Protein AF-A0A2V8FBL2-F1 (afdb_monomer_lite)

Sequence (147 aa):
MWRIYSGDKNGVRMRSTPAKLLESLPGSAQGKAFVGRVRYLPEKPLMRFANDALAPGHLKLASNAARTLLVKRPAFEHEREVRLLLNGAVSHDGLCRYEIDPHEVIDLARTSSRPIHMRCTATCGRCSMRCATGAASRRGTCCTTSR

Foldseek 3Di:
DCCVVVVVQQDKDFDFDPVLVVVQDDPVQVVFKDKFWADADADVVLVVLVCVLPPPPNVVDVVSVVVNVRYDHVVCVVVRDMDIDGRDDAPPVRDDDDDGDCVSGTPDMDGSDDPPPPPPPPPPDDDDDDDPDDDDDDDDDDDDDDD

Radius of gyration: 26.02 Å; chains: 1; bounding box: 68×54×49 Å

pLDDT: mean 77.18, std 22.12, range [31.14, 98.06]

Secondary structure (DSSP, 8-state):
-GGGG-TTS--EEEE--HHHHHHTS-GGGTTTEEEEEPEE--HHHHHHHHHHHTSTTGGGSHHHHHHHTTEE-GGGGGG--EEEEE--PPPTTS-------HHHH-SEEEESPPP---------S------SS--------------

Structure (mmCIF, N/CA/C/O backbone):
data_AF-A0A2V8FBL2-F1
#
_entry.id   AF-A0A2V8FBL2-F1
#
loop_
_atom_site.group_PDB
_atom_site.id
_atom_site.type_symbol
_atom_site.label_atom_id
_atom_site.label_alt_id
_atom_site.label_comp_id
_atom_site.label_asym_id
_atom_site.label_entity_id
_atom_site.label_seq_id
_atom_site.pdbx_PDB_ins_code
_atom_site.Cartn_x
_atom_site.Cartn_y
_atom_site.Cartn_z
_atom_site.occupancy
_atom_site.B_iso_or_equiv
_atom_site.auth_seq_id
_atom_site.auth_comp_id
_atom_site.auth_asym_id
_atom_site.auth_atom_id
_atom_site.pdbx_PDB_model_num
ATOM 1 N N . MET A 1 1 ? -17.196 0.245 11.139 1.00 61.94 1 MET A N 1
ATOM 2 C CA . MET A 1 1 ? -16.574 0.975 10.023 1.00 61.94 1 MET A CA 1
ATOM 3 C C . MET A 1 1 ? -16.766 0.304 8.667 1.00 61.94 1 MET A C 1
ATOM 5 O O . MET A 1 1 ? -17.409 0.924 7.852 1.00 61.94 1 MET A O 1
ATOM 9 N N . TRP A 1 2 ? -16.374 -0.956 8.420 1.00 71.25 2 TRP A N 1
ATOM 10 C CA . TRP A 1 2 ? -16.478 -1.582 7.075 1.00 71.25 2 TRP A CA 1
ATOM 11 C C . TRP A 1 2 ? -17.851 -1.517 6.365 1.00 71.25 2 TRP A C 1
ATOM 13 O O . TRP A 1 2 ? -17.911 -1.538 5.144 1.00 71.25 2 TRP A O 1
ATOM 23 N N . ARG A 1 3 ? -18.955 -1.397 7.115 1.00 70.38 3 ARG A N 1
ATOM 24 C CA . ARG A 1 3 ? -20.310 -1.249 6.557 1.00 70.38 3 ARG A CA 1
ATOM 25 C C . ARG A 1 3 ? -20.530 0.042 5.759 1.00 70.38 3 ARG A C 1
ATOM 27 O O . ARG A 1 3 ? -21.446 0.062 4.952 1.00 70.38 3 ARG A O 1
ATOM 34 N N . ILE A 1 4 ? -19.706 1.080 5.933 1.00 74.38 4 ILE A N 1
ATOM 35 C CA . ILE A 1 4 ? -19.771 2.287 5.084 1.00 74.38 4 ILE A CA 1
ATOM 36 C C . ILE A 1 4 ? -19.430 1.979 3.617 1.00 74.38 4 ILE A C 1
ATOM 38 O O . ILE A 1 4 ? -19.800 2.741 2.735 1.00 74.38 4 ILE A O 1
ATOM 42 N N . TYR A 1 5 ? -18.770 0.842 3.366 1.00 74.25 5 TYR A N 1
ATOM 43 C CA . TYR A 1 5 ? -18.416 0.347 2.036 1.00 74.25 5 TYR A CA 1
ATOM 44 C C . TYR A 1 5 ? -19.408 -0.704 1.496 1.00 74.25 5 TYR A C 1
ATOM 46 O O . TYR A 1 5 ? -19.217 -1.209 0.399 1.00 74.25 5 TYR A O 1
ATOM 54 N N . SER A 1 6 ? -20.467 -1.048 2.244 1.00 75.94 6 SER A N 1
ATOM 55 C CA . SER A 1 6 ? -21.545 -1.953 1.806 1.00 75.94 6 SER A CA 1
ATOM 56 C C . SER A 1 6 ? -22.893 -1.372 2.226 1.00 75.94 6 SER A C 1
ATOM 58 O O . SER A 1 6 ? -23.502 -1.785 3.218 1.00 75.94 6 SER A O 1
ATOM 60 N N . GLY A 1 7 ? -23.342 -0.365 1.472 1.00 77.00 7 GLY A N 1
ATOM 61 C CA . GLY A 1 7 ? -24.631 0.295 1.701 1.00 77.00 7 GLY A CA 1
ATOM 62 C C . GLY A 1 7 ? -25.822 -0.662 1.576 1.00 77.00 7 GLY A C 1
ATOM 63 O O . GLY A 1 7 ? -26.799 -0.537 2.312 1.00 77.00 7 GLY A O 1
ATOM 64 N N . ASP A 1 8 ? -25.695 -1.670 0.715 1.00 82.69 8 ASP A N 1
ATOM 65 C CA . ASP A 1 8 ? -26.682 -2.723 0.462 1.00 82.69 8 ASP A CA 1
ATOM 66 C C . ASP A 1 8 ? -26.670 -3.861 1.499 1.00 82.69 8 ASP A C 1
ATOM 68 O O . ASP A 1 8 ? -27.562 -4.705 1.504 1.00 82.69 8 ASP A O 1
ATOM 72 N N . LYS A 1 9 ? -25.685 -3.879 2.409 1.00 79.25 9 LYS A N 1
ATOM 73 C CA . LYS A 1 9 ? -25.487 -4.920 3.430 1.00 79.25 9 LYS A CA 1
ATOM 74 C C . LYS A 1 9 ? -25.315 -6.334 2.857 1.00 79.25 9 LYS A C 1
ATOM 76 O O . LYS A 1 9 ? -25.521 -7.295 3.608 1.00 79.25 9 LYS A O 1
ATOM 81 N N . ASN A 1 10 ? -24.845 -6.473 1.619 1.00 82.06 10 ASN A N 1
ATOM 82 C CA . ASN A 1 10 ? -24.458 -7.767 1.038 1.00 82.06 10 ASN A CA 1
ATOM 83 C C . ASN A 1 10 ? -22.949 -8.048 1.133 1.00 82.06 10 ASN A C 1
ATOM 85 O O . ASN A 1 10 ? -22.465 -9.059 0.635 1.00 82.06 10 ASN A O 1
ATOM 89 N N . GLY A 1 11 ? -22.189 -7.170 1.789 1.00 82.31 11 GLY A N 1
ATOM 90 C CA . GLY A 1 11 ? -20.752 -7.324 1.948 1.00 82.31 11 GLY A CA 1
ATOM 91 C C . GLY A 1 11 ? -20.343 -8.481 2.865 1.00 82.31 11 GLY A C 1
ATOM 92 O O . GLY A 1 11 ? -20.985 -8.808 3.868 1.00 82.31 11 GLY A O 1
ATOM 93 N N . VAL A 1 12 ? -19.186 -9.060 2.562 1.00 85.31 12 VAL A N 1
ATOM 94 C CA . VAL A 1 12 ? -18.509 -10.028 3.425 1.00 85.31 12 VAL A CA 1
ATOM 95 C C . VAL A 1 12 ? -17.244 -9.384 3.965 1.00 85.31 12 VAL A C 1
ATOM 97 O O . VAL A 1 12 ? -16.406 -8.886 3.219 1.00 85.31 12 VAL A O 1
ATOM 100 N N . ARG A 1 13 ? -17.083 -9.400 5.287 1.00 87.38 13 ARG A N 1
ATOM 101 C CA . ARG A 1 13 ? -15.820 -9.059 5.929 1.00 87.38 13 ARG A CA 1
ATOM 102 C C . ARG A 1 13 ? -14.982 -10.316 6.069 1.00 87.38 13 ARG A C 1
ATOM 104 O O . ARG A 1 13 ? -15.342 -11.208 6.834 1.00 87.38 13 ARG A O 1
ATOM 111 N N . MET A 1 14 ? -13.840 -10.326 5.400 1.00 90.00 14 MET A N 1
ATOM 112 C CA . MET A 1 14 ? -12.855 -11.396 5.500 1.00 90.00 14 MET A CA 1
ATOM 113 C C . MET A 1 14 ? -11.737 -11.018 6.478 1.00 90.00 14 MET A C 1
ATOM 115 O O . MET A 1 14 ? -11.423 -9.838 6.671 1.00 90.00 14 MET A O 1
ATOM 119 N N . ARG A 1 15 ? -11.157 -12.022 7.129 1.00 92.06 15 ARG A N 1
ATOM 120 C CA . ARG A 1 15 ? -9.928 -11.931 7.916 1.00 92.06 15 ARG A CA 1
ATOM 121 C C . ARG A 1 15 ? -8.882 -12.812 7.249 1.00 92.06 15 ARG A C 1
ATOM 123 O O . ARG A 1 15 ? -9.188 -13.938 6.882 1.00 92.06 15 ARG A O 1
ATOM 130 N N . SER A 1 16 ? -7.677 -12.281 7.132 1.00 92.75 16 SER A N 1
ATOM 131 C CA . SER A 1 16 ? -6.486 -12.977 6.658 1.00 92.75 16 SER A CA 1
ATOM 132 C C . SER A 1 16 ? -5.267 -12.368 7.360 1.00 92.75 16 SER A C 1
ATOM 134 O O . SER A 1 16 ? -5.406 -11.414 8.143 1.00 92.75 16 SER A O 1
ATOM 136 N N . THR A 1 17 ? -4.079 -12.887 7.073 1.00 92.62 17 THR A N 1
ATOM 137 C CA . THR A 1 17 ? -2.803 -12.338 7.530 1.00 92.62 17 THR A CA 1
ATOM 138 C C . THR A 1 17 ? -1.957 -11.896 6.333 1.00 92.62 17 THR A C 1
ATOM 140 O O . THR A 1 17 ? -2.063 -12.472 5.251 1.00 92.62 17 THR A O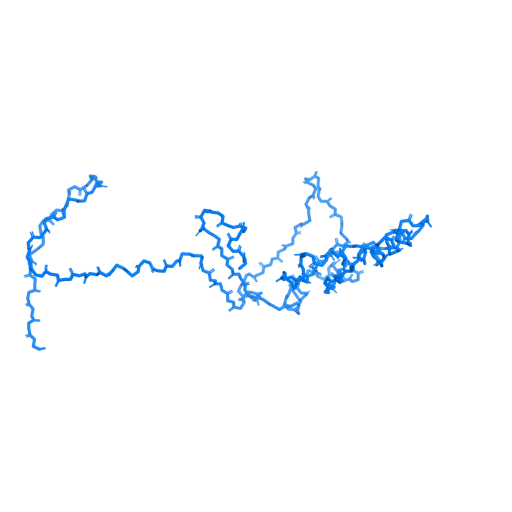 1
ATOM 143 N N . PRO A 1 18 ? -1.081 -10.885 6.494 1.00 90.50 18 PRO A N 1
ATOM 144 C CA . PRO A 1 18 ? -0.176 -10.485 5.418 1.00 90.50 18 PRO A CA 1
ATOM 145 C C . PRO A 1 18 ? 0.741 -11.615 4.932 1.00 90.50 18 PRO A C 1
ATOM 147 O O . PRO A 1 18 ? 1.089 -11.628 3.760 1.00 90.50 18 PRO A O 1
ATOM 150 N N . ALA A 1 19 ? 1.106 -12.554 5.815 1.00 90.88 19 ALA A N 1
ATOM 151 C CA . ALA A 1 19 ? 1.919 -13.718 5.465 1.00 90.88 19 ALA A CA 1
ATOM 152 C C . ALA A 1 19 ? 1.193 -14.619 4.458 1.00 90.88 19 ALA A C 1
ATOM 154 O O . ALA A 1 19 ? 1.720 -14.853 3.379 1.00 90.88 19 ALA A O 1
ATOM 155 N N . LYS A 1 20 ? -0.065 -14.985 4.738 1.00 92.06 20 LYS A N 1
ATOM 156 C CA . LYS A 1 20 ? -0.890 -15.798 3.832 1.00 92.06 20 LYS A CA 1
ATOM 157 C C . LYS A 1 20 ? -1.087 -15.152 2.462 1.00 92.06 20 LYS A C 1
ATOM 159 O O . LYS A 1 20 ? -1.023 -15.828 1.445 1.00 92.06 20 LYS A O 1
ATOM 164 N N . LEU A 1 21 ? -1.290 -13.833 2.430 1.00 88.81 21 LEU A N 1
ATOM 165 C CA . LEU A 1 21 ? -1.409 -13.080 1.175 1.00 88.81 21 LEU A CA 1
ATOM 166 C C . LEU A 1 21 ? -0.097 -13.025 0.381 1.00 88.81 21 LEU A C 1
ATOM 168 O O . LEU A 1 21 ? -0.127 -12.893 -0.838 1.00 88.81 21 LEU A O 1
ATOM 172 N N . LEU A 1 22 ? 1.051 -13.066 1.061 1.00 89.06 22 LEU A N 1
ATOM 173 C CA . LEU A 1 22 ? 2.360 -13.091 0.414 1.00 89.06 22 LEU A CA 1
ATOM 174 C C . LEU A 1 22 ? 2.686 -14.496 -0.104 1.00 89.06 22 LEU A C 1
ATOM 176 O O . LEU A 1 22 ? 3.179 -14.635 -1.218 1.00 89.06 22 LEU A O 1
ATOM 180 N N . GLU A 1 23 ? 2.384 -15.519 0.692 1.00 90.06 23 GLU A N 1
ATOM 181 C CA . GLU A 1 23 ? 2.561 -16.936 0.359 1.00 90.06 23 GLU A CA 1
ATOM 182 C C . GLU A 1 23 ? 1.648 -17.378 -0.788 1.00 90.06 23 GLU A C 1
ATOM 184 O O . GLU A 1 23 ? 2.027 -18.251 -1.562 1.00 90.06 23 GLU A O 1
ATOM 189 N N . SER A 1 24 ? 0.487 -16.739 -0.960 1.00 90.06 24 SER A N 1
ATOM 190 C CA . SER A 1 24 ? -0.414 -17.027 -2.078 1.00 90.06 24 SER A CA 1
ATOM 191 C C . SER A 1 24 ? 0.035 -16.436 -3.417 1.00 90.06 24 SER A C 1
ATOM 193 O O . SER A 1 24 ? -0.654 -16.609 -4.419 1.00 90.06 24 SER A O 1
ATOM 195 N N . LEU A 1 25 ? 1.131 -15.675 -3.460 1.00 89.56 25 LEU A N 1
ATOM 196 C CA . LEU A 1 25 ? 1.641 -15.128 -4.714 1.00 89.56 25 LEU A CA 1
ATOM 197 C C . LEU A 1 25 ? 2.392 -16.192 -5.524 1.00 89.56 25 LEU A C 1
ATOM 199 O O . LEU A 1 25 ? 3.143 -16.989 -4.960 1.00 89.56 25 LEU A O 1
ATOM 203 N N . PRO A 1 26 ? 2.288 -16.162 -6.864 1.00 87.12 26 PRO A N 1
ATOM 204 C CA . PRO A 1 26 ? 3.057 -17.066 -7.705 1.00 87.12 26 PRO A CA 1
ATOM 205 C C . PRO A 1 26 ? 4.559 -16.777 -7.584 1.00 87.12 26 PRO A C 1
ATOM 207 O O . PRO A 1 26 ? 4.974 -15.633 -7.387 1.00 87.12 26 PRO A O 1
ATOM 210 N N . GLY A 1 27 ? 5.403 -17.789 -7.809 1.00 84.06 27 GLY A N 1
ATOM 211 C CA . GLY A 1 27 ? 6.866 -17.630 -7.776 1.00 84.06 27 GLY A CA 1
ATOM 212 C C . GLY A 1 27 ? 7.398 -16.535 -8.717 1.00 84.06 27 GLY A C 1
ATOM 213 O O . GLY A 1 27 ? 8.398 -15.889 -8.419 1.00 84.06 27 GLY A O 1
ATOM 214 N N . SER A 1 28 ? 6.684 -16.238 -9.807 1.00 82.44 28 SER A N 1
ATOM 215 C CA . SER A 1 28 ? 7.001 -15.147 -10.742 1.00 82.44 28 SER A CA 1
ATOM 216 C C . SER A 1 28 ? 6.889 -13.735 -10.141 1.00 82.44 28 SER A C 1
ATOM 218 O O . SER A 1 28 ? 7.424 -12.780 -10.717 1.00 82.44 28 SER A O 1
ATOM 220 N N . ALA A 1 29 ? 6.216 -13.592 -8.995 1.00 83.94 29 ALA A N 1
ATOM 221 C CA . ALA A 1 29 ? 6.078 -12.348 -8.241 1.00 83.94 29 ALA A CA 1
ATOM 222 C C . ALA A 1 29 ? 7.234 -12.101 -7.253 1.00 83.94 29 ALA A C 1
ATOM 224 O O . ALA A 1 29 ? 7.324 -11.008 -6.681 1.00 83.94 29 ALA A O 1
ATOM 225 N N . GLN A 1 30 ? 8.132 -13.074 -7.051 1.00 81.19 30 GLN A N 1
ATOM 226 C CA . GLN A 1 30 ? 9.296 -12.904 -6.180 1.00 81.19 30 GLN A CA 1
ATOM 227 C C . GLN A 1 30 ? 10.155 -11.720 -6.647 1.00 81.19 30 GLN A C 1
ATOM 229 O O . GLN A 1 30 ? 10.423 -11.539 -7.834 1.00 81.19 30 GLN A O 1
ATOM 234 N N . GLY A 1 31 ? 10.534 -10.854 -5.703 1.00 84.00 31 GLY A N 1
ATOM 235 C CA . GLY A 1 31 ? 11.274 -9.617 -5.984 1.00 84.00 31 GLY A CA 1
ATOM 236 C C . GLY A 1 31 ? 10.459 -8.500 -6.657 1.00 84.00 31 GLY A C 1
ATOM 237 O O . GLY A 1 31 ? 10.992 -7.415 -6.882 1.00 84.00 31 GLY A O 1
ATOM 238 N N . LYS A 1 32 ? 9.175 -8.731 -6.962 1.00 87.06 32 LYS A N 1
ATOM 239 C CA . LYS A 1 32 ? 8.267 -7.760 -7.602 1.00 87.06 32 LYS A CA 1
ATOM 240 C C . LYS A 1 32 ? 7.069 -7.383 -6.734 1.00 87.06 32 LYS A C 1
ATOM 242 O O . LYS A 1 32 ? 6.331 -6.464 -7.085 1.00 87.06 32 LYS A O 1
ATOM 247 N N . ALA A 1 33 ? 6.862 -8.080 -5.624 1.00 89.56 33 ALA A N 1
ATOM 248 C CA . ALA A 1 33 ? 5.801 -7.803 -4.670 1.00 89.56 33 ALA A CA 1
ATOM 249 C C . ALA A 1 33 ? 6.307 -6.972 -3.483 1.00 89.56 33 ALA A C 1
ATOM 251 O O . ALA A 1 33 ? 7.411 -7.178 -2.981 1.00 89.56 33 ALA A O 1
ATOM 252 N N . PHE A 1 34 ? 5.467 -6.059 -3.004 1.00 91.31 34 PHE A N 1
ATOM 253 C CA . PHE A 1 34 ? 5.717 -5.232 -1.830 1.00 91.31 34 PHE A CA 1
ATOM 254 C C . PHE A 1 34 ? 4.542 -5.359 -0.870 1.00 91.31 34 PHE A C 1
ATOM 256 O O . PHE A 1 34 ? 3.400 -5.121 -1.254 1.00 91.31 34 PHE A O 1
ATOM 263 N N . VAL A 1 35 ? 4.820 -5.681 0.391 1.00 91.50 35 VAL A N 1
ATOM 264 C CA . VAL A 1 35 ? 3.820 -5.664 1.464 1.00 91.50 35 VAL A CA 1
ATOM 265 C C . VAL A 1 35 ? 4.200 -4.588 2.465 1.00 91.50 35 VAL A C 1
ATOM 267 O O . VAL A 1 35 ? 5.336 -4.541 2.935 1.00 91.50 35 VAL A O 1
ATOM 270 N N . GLY A 1 36 ? 3.258 -3.712 2.805 1.00 93.44 36 GLY A N 1
ATOM 271 C CA . GLY A 1 36 ? 3.536 -2.623 3.731 1.00 93.44 36 GLY A CA 1
ATOM 272 C C . GLY A 1 36 ? 2.307 -2.102 4.453 1.00 93.44 36 GLY A C 1
ATOM 273 O O . GLY A 1 36 ? 1.209 -2.036 3.900 1.00 93.44 36 GLY A O 1
ATOM 274 N N . ARG A 1 37 ? 2.505 -1.700 5.710 1.00 95.50 37 ARG A N 1
ATOM 275 C CA . ARG A 1 37 ? 1.508 -0.942 6.471 1.00 95.50 37 ARG A CA 1
ATOM 276 C C . ARG A 1 37 ? 1.459 0.491 5.948 1.00 95.50 37 ARG A C 1
ATOM 278 O O . ARG A 1 37 ? 2.503 1.116 5.764 1.00 95.50 37 ARG A O 1
ATOM 285 N N . VAL A 1 38 ? 0.252 1.015 5.767 1.00 97.38 38 VAL A N 1
ATOM 286 C CA . VAL A 1 38 ? 0.053 2.415 5.395 1.00 97.38 38 VAL A CA 1
ATOM 287 C C . VAL A 1 38 ? 0.436 3.319 6.569 1.00 97.38 38 VAL A C 1
ATOM 289 O O . VAL A 1 38 ? 0.010 3.111 7.705 1.00 97.38 38 VAL A O 1
ATOM 292 N N . ARG A 1 39 ? 1.262 4.329 6.293 1.00 97.50 39 ARG A N 1
ATOM 293 C CA . ARG A 1 39 ? 1.619 5.398 7.228 1.00 97.50 39 ARG A CA 1
ATOM 294 C C . ARG A 1 39 ? 0.620 6.537 7.097 1.00 97.50 39 ARG A C 1
ATOM 296 O O . ARG A 1 39 ? 0.308 6.974 5.992 1.00 97.50 39 ARG A O 1
ATOM 303 N N . TYR A 1 40 ? 0.176 7.060 8.227 1.00 98.06 40 TYR A N 1
ATOM 304 C CA . TYR A 1 40 ? -0.771 8.164 8.271 1.00 98.06 40 TYR A CA 1
ATOM 305 C C . TYR A 1 40 ? -0.023 9.427 8.684 1.00 98.06 40 TYR A C 1
ATOM 307 O O . TYR A 1 40 ? 0.469 9.522 9.805 1.00 98.06 40 TYR A O 1
ATOM 315 N N . LEU A 1 41 ? 0.144 10.359 7.746 1.00 97.88 41 LEU A N 1
ATOM 316 C CA . LEU A 1 41 ? 0.946 11.564 7.951 1.00 97.88 41 LEU A CA 1
ATOM 317 C C . LEU A 1 41 ? 0.045 12.802 7.995 1.00 97.88 41 LEU A C 1
ATOM 319 O O . LEU A 1 41 ? -0.799 12.947 7.108 1.00 97.88 41 LEU A O 1
ATOM 323 N N . PRO A 1 42 ? 0.223 13.712 8.972 1.00 97.31 42 PRO A N 1
ATOM 324 C CA . PRO A 1 42 ? -0.441 15.009 8.946 1.00 97.31 42 PRO A CA 1
ATOM 325 C C . PRO A 1 42 ? 0.085 15.855 7.779 1.00 97.31 42 PRO A C 1
ATOM 327 O O . PRO A 1 42 ? 1.111 15.540 7.176 1.00 97.31 42 PRO A O 1
ATOM 330 N N . GLU A 1 43 ? -0.623 16.935 7.458 1.00 97.25 43 GLU A N 1
ATOM 331 C CA . GLU A 1 43 ? -0.453 17.697 6.215 1.00 97.25 43 GLU A CA 1
ATOM 332 C C . GLU A 1 43 ? 0.994 18.115 5.927 1.00 97.25 43 GLU A C 1
ATOM 334 O O . GLU A 1 43 ? 1.526 17.793 4.868 1.00 97.25 43 GLU A O 1
ATOM 339 N N . LYS A 1 44 ? 1.676 18.757 6.880 1.00 97.44 44 LYS A N 1
ATOM 340 C CA . LYS A 1 44 ? 3.048 19.242 6.668 1.00 97.44 44 LYS A CA 1
ATOM 341 C C . LYS A 1 44 ? 4.043 18.100 6.357 1.00 97.44 44 LYS A C 1
ATOM 343 O O . LYS A 1 44 ? 4.736 18.189 5.343 1.00 97.44 44 LYS A O 1
ATOM 348 N N . PRO A 1 45 ? 4.121 17.009 7.148 1.00 97.56 45 PRO A N 1
ATOM 349 C CA . PRO A 1 45 ? 4.913 15.831 6.781 1.00 97.56 45 PRO A CA 1
ATOM 350 C C . PRO A 1 45 ? 4.477 15.148 5.483 1.00 97.56 45 PRO A C 1
ATOM 352 O O . PRO A 1 45 ? 5.333 14.650 4.756 1.00 97.56 45 PRO A O 1
ATOM 355 N N . LEU A 1 46 ? 3.174 15.120 5.189 1.00 96.94 46 LEU A N 1
ATOM 356 C CA . LEU A 1 46 ? 2.643 14.527 3.964 1.00 96.94 46 LEU A CA 1
ATOM 357 C C . LEU A 1 46 ? 3.101 15.303 2.724 1.00 96.94 46 LEU A C 1
ATOM 359 O O . LEU A 1 46 ? 3.563 14.690 1.768 1.00 96.94 46 LEU A O 1
ATOM 363 N N . MET A 1 47 ? 3.035 16.634 2.764 1.00 96.81 47 MET A N 1
ATOM 364 C CA . MET A 1 47 ? 3.489 17.503 1.676 1.00 96.81 47 MET A CA 1
ATOM 365 C C . MET A 1 47 ? 4.994 17.397 1.455 1.00 96.81 47 MET A C 1
ATOM 367 O O . MET A 1 47 ? 5.442 17.279 0.318 1.00 96.81 47 MET A O 1
ATOM 371 N N . ARG A 1 48 ? 5.782 17.359 2.537 1.00 96.94 48 ARG A N 1
ATOM 372 C CA . ARG A 1 48 ? 7.224 17.104 2.434 1.00 96.94 48 ARG A CA 1
ATOM 373 C C . ARG A 1 48 ? 7.500 15.754 1.770 1.00 96.94 48 ARG A C 1
ATOM 375 O O . ARG A 1 48 ? 8.269 15.693 0.821 1.00 96.94 48 ARG A O 1
ATOM 382 N N . PHE A 1 49 ? 6.829 14.698 2.231 1.00 96.50 49 PHE A N 1
ATOM 383 C CA . PHE A 1 49 ? 6.955 13.370 1.637 1.00 96.50 49 PHE A CA 1
ATOM 384 C C . PHE A 1 49 ? 6.574 13.364 0.151 1.00 96.50 49 PHE A C 1
ATOM 386 O O . PHE A 1 49 ? 7.274 12.746 -0.643 1.00 96.50 49 PHE A O 1
ATOM 393 N N . ALA A 1 50 ? 5.495 14.050 -0.233 1.00 95.00 50 ALA A N 1
ATOM 394 C CA . ALA A 1 50 ? 5.057 14.135 -1.622 1.00 95.00 50 ALA A CA 1
ATOM 395 C C . ALA A 1 50 ? 6.095 14.839 -2.509 1.00 95.00 50 ALA A C 1
ATOM 397 O O . ALA A 1 50 ? 6.407 14.335 -3.584 1.00 95.00 50 ALA A O 1
ATOM 398 N N . ASN A 1 51 ? 6.676 15.948 -2.044 1.00 95.62 51 ASN A N 1
ATOM 399 C CA . ASN A 1 51 ? 7.725 16.660 -2.777 1.00 95.62 51 ASN A CA 1
ATOM 400 C C . ASN A 1 51 ? 8.969 15.784 -2.984 1.00 95.62 51 ASN A C 1
ATOM 402 O O . ASN A 1 51 ? 9.489 15.712 -4.095 1.00 95.62 51 ASN A O 1
ATOM 406 N N . ASP A 1 52 ? 9.400 15.071 -1.940 1.00 94.44 52 ASP A N 1
ATOM 407 C CA . ASP A 1 52 ? 10.540 14.151 -2.018 1.00 94.44 52 ASP A CA 1
ATOM 408 C C . ASP A 1 52 ? 10.242 12.976 -2.973 1.00 94.44 52 ASP A C 1
ATOM 410 O O . ASP A 1 52 ? 11.080 12.581 -3.782 1.00 94.44 52 ASP A O 1
ATOM 414 N N . ALA A 1 53 ? 9.024 12.433 -2.906 1.00 93.75 53 ALA A N 1
ATOM 415 C CA . ALA A 1 53 ? 8.584 11.293 -3.704 1.00 93.75 53 ALA A CA 1
ATOM 416 C C . ALA A 1 53 ? 8.405 11.612 -5.197 1.00 93.75 53 ALA A C 1
ATOM 418 O O . ALA A 1 53 ? 8.584 10.730 -6.037 1.00 93.75 53 ALA A O 1
ATOM 419 N N . LEU A 1 54 ? 8.034 12.854 -5.521 1.00 92.31 54 LEU A N 1
ATOM 420 C CA . LEU A 1 54 ? 7.830 13.341 -6.888 1.00 92.31 54 LEU A CA 1
ATOM 421 C C . LEU A 1 54 ? 9.092 13.973 -7.490 1.00 92.31 54 LEU A C 1
ATOM 423 O O . LEU A 1 54 ? 9.060 14.423 -8.637 1.00 92.31 54 LEU A O 1
ATOM 427 N N . ALA A 1 55 ? 10.205 13.989 -6.752 1.00 94.38 55 ALA A N 1
ATOM 428 C CA . ALA A 1 55 ? 11.476 14.471 -7.268 1.00 94.38 55 ALA A CA 1
ATOM 429 C C . ALA A 1 55 ? 11.886 13.694 -8.541 1.00 94.38 55 ALA A C 1
ATOM 431 O O . ALA A 1 55 ? 11.690 12.471 -8.618 1.00 94.38 55 ALA A O 1
ATOM 432 N N . PRO A 1 56 ? 12.478 14.367 -9.549 1.00 93.00 56 PRO A N 1
ATOM 433 C CA . PRO A 1 56 ? 12.878 13.725 -10.795 1.00 93.00 56 PRO A CA 1
ATOM 434 C C . PRO A 1 56 ? 13.735 12.478 -10.558 1.00 93.00 56 PRO A C 1
ATOM 436 O O . PRO A 1 56 ? 14.721 12.502 -9.827 1.00 93.00 56 PRO A O 1
ATOM 439 N N . GLY A 1 57 ? 13.350 11.363 -11.179 1.00 90.62 57 GLY A N 1
ATOM 440 C CA . GLY A 1 57 ? 14.066 10.091 -11.060 1.00 90.62 57 GLY A CA 1
ATOM 441 C C . GLY A 1 57 ? 13.713 9.248 -9.830 1.00 90.62 57 GLY A C 1
ATOM 442 O O . GLY A 1 57 ? 13.989 8.050 -9.853 1.00 90.62 57 GLY A O 1
ATOM 443 N N . HIS A 1 58 ? 13.039 9.797 -8.811 1.00 91.25 58 HIS A N 1
ATOM 444 C CA . HIS A 1 58 ? 12.713 9.054 -7.588 1.00 91.25 58 HIS A CA 1
ATOM 445 C C . HIS A 1 58 ? 11.801 7.848 -7.865 1.00 91.25 58 HIS A C 1
ATOM 447 O O . HIS A 1 58 ? 12.039 6.754 -7.352 1.00 91.25 58 HIS A O 1
ATOM 453 N N . LEU A 1 59 ? 10.811 8.023 -8.745 1.00 91.19 59 LEU A N 1
ATOM 454 C CA . LEU A 1 59 ? 9.836 6.991 -9.118 1.00 91.19 59 LEU A CA 1
ATOM 455 C C . LEU A 1 59 ? 10.365 5.938 -10.106 1.00 91.19 59 LEU A C 1
ATOM 457 O O . LEU A 1 59 ? 9.662 4.967 -10.371 1.00 91.19 59 LEU A O 1
ATOM 461 N N . LYS A 1 60 ? 11.589 6.083 -10.641 1.00 90.00 60 LYS A N 1
ATOM 462 C CA . LYS A 1 60 ? 12.180 5.065 -11.535 1.00 90.00 60 LYS A CA 1
ATOM 463 C C . LYS A 1 60 ? 12.441 3.745 -10.808 1.00 90.00 60 LYS A C 1
ATOM 465 O O . LYS A 1 60 ? 12.471 2.691 -11.435 1.00 90.00 60 LYS A O 1
ATOM 470 N N . LEU A 1 61 ? 12.632 3.802 -9.491 1.00 90.44 61 LEU A N 1
ATOM 471 C CA . LEU A 1 61 ? 12.801 2.622 -8.659 1.00 90.44 61 LEU A CA 1
ATOM 472 C C . LEU A 1 61 ? 11.434 2.140 -8.158 1.00 90.44 61 LEU A C 1
ATOM 474 O O . LEU A 1 61 ? 10.742 2.857 -7.435 1.00 90.44 61 LEU A O 1
ATOM 478 N N . ALA A 1 62 ? 11.068 0.899 -8.487 1.00 89.69 62 ALA A N 1
ATOM 479 C CA . ALA A 1 62 ? 9.771 0.321 -8.120 1.00 89.69 62 ALA A CA 1
ATOM 480 C C . ALA A 1 62 ? 9.500 0.348 -6.605 1.00 89.69 62 ALA A C 1
ATOM 482 O O . ALA A 1 62 ? 8.369 0.575 -6.184 1.00 89.69 62 ALA A O 1
ATOM 483 N N . SER A 1 63 ? 10.534 0.184 -5.773 1.00 90.62 63 SER A N 1
ATOM 484 C CA . SER A 1 63 ? 10.393 0.267 -4.315 1.00 90.62 63 SER A CA 1
ATOM 485 C C . SER A 1 63 ? 10.033 1.675 -3.835 1.00 90.62 63 SER A C 1
ATOM 487 O O . SER A 1 63 ? 9.239 1.818 -2.906 1.00 90.62 63 SER A O 1
ATOM 489 N N . ASN A 1 64 ? 10.548 2.723 -4.481 1.00 93.31 64 ASN A N 1
ATOM 490 C CA . ASN A 1 64 ? 10.169 4.099 -4.174 1.00 93.31 64 ASN A CA 1
ATOM 491 C C . ASN A 1 64 ? 8.725 4.369 -4.595 1.00 93.31 64 ASN A C 1
ATOM 493 O O . ASN A 1 64 ? 7.957 4.904 -3.798 1.00 93.31 64 ASN A O 1
ATOM 497 N N . ALA A 1 65 ? 8.328 3.922 -5.791 1.00 92.69 65 ALA A N 1
ATOM 498 C CA . ALA A 1 65 ? 6.940 3.999 -6.242 1.00 92.69 65 ALA A CA 1
ATOM 499 C C . ALA A 1 65 ? 5.987 3.248 -5.291 1.00 92.69 65 ALA A C 1
ATOM 501 O O . ALA A 1 65 ? 4.951 3.777 -4.904 1.00 92.69 65 ALA A O 1
ATOM 502 N N . ALA A 1 66 ? 6.360 2.059 -4.814 1.00 93.88 66 ALA A N 1
ATOM 503 C CA . ALA A 1 66 ? 5.571 1.326 -3.826 1.00 93.88 66 ALA A CA 1
ATOM 504 C C . ALA A 1 66 ? 5.424 2.102 -2.504 1.00 93.88 66 ALA A C 1
ATOM 506 O O . ALA A 1 66 ? 4.346 2.124 -1.910 1.00 93.88 66 ALA A O 1
ATOM 507 N N . ARG A 1 67 ? 6.479 2.792 -2.045 1.00 94.06 67 ARG A N 1
ATOM 508 C CA . ARG A 1 67 ? 6.435 3.604 -0.815 1.00 94.06 67 ARG A CA 1
ATOM 509 C C . ARG A 1 67 ? 5.474 4.783 -0.917 1.00 94.06 67 ARG A C 1
ATOM 511 O O . ARG A 1 67 ? 4.867 5.121 0.098 1.00 94.06 67 ARG A O 1
ATOM 518 N N . THR A 1 68 ? 5.300 5.390 -2.093 1.00 95.12 68 THR A N 1
ATOM 519 C CA . THR A 1 68 ? 4.329 6.488 -2.269 1.00 95.12 68 THR A CA 1
ATOM 520 C C . THR A 1 68 ? 2.895 6.011 -2.064 1.00 95.12 68 THR A C 1
ATOM 522 O O . THR A 1 68 ? 2.080 6.717 -1.473 1.00 95.12 68 THR A O 1
ATOM 525 N N . LEU A 1 69 ? 2.614 4.761 -2.438 1.00 94.81 69 LEU A N 1
ATOM 526 C CA . LEU A 1 69 ? 1.326 4.108 -2.228 1.00 94.81 69 LEU A CA 1
ATOM 527 C C . LEU A 1 69 ? 1.104 3.674 -0.772 1.00 94.81 69 LEU A C 1
ATOM 529 O O . LEU A 1 69 ? 0.009 3.237 -0.439 1.00 94.81 69 LEU A O 1
ATOM 533 N N . LEU A 1 70 ? 2.088 3.792 0.119 1.00 96.31 70 LEU A N 1
ATOM 534 C CA . LEU A 1 70 ? 1.971 3.409 1.531 1.00 96.31 70 LEU A CA 1
ATOM 535 C C . LEU A 1 70 ? 1.780 4.613 2.459 1.00 96.31 70 LEU A C 1
ATOM 537 O O . LEU A 1 70 ? 2.114 4.538 3.642 1.00 96.31 70 LEU A O 1
ATOM 541 N N . VAL A 1 71 ? 1.242 5.724 1.954 1.00 96.88 71 VAL A N 1
ATOM 542 C CA . VAL A 1 71 ? 0.981 6.930 2.748 1.00 96.88 71 VAL A CA 1
ATOM 543 C C . VAL A 1 71 ? -0.455 7.422 2.543 1.00 96.88 71 VAL A C 1
ATOM 545 O O . VAL A 1 71 ? -0.953 7.473 1.422 1.00 96.88 71 VAL A O 1
ATOM 548 N N . LYS A 1 72 ? -1.132 7.792 3.636 1.00 97.00 72 LYS A N 1
ATOM 549 C CA . LYS A 1 72 ? -2.482 8.382 3.643 1.00 97.00 72 LYS A CA 1
ATOM 550 C C . LYS A 1 72 ? -2.593 9.545 4.636 1.00 97.00 72 LYS A C 1
ATOM 552 O O . LYS A 1 72 ? -1.725 9.761 5.480 1.00 97.00 72 LYS A O 1
ATOM 557 N N . ARG A 1 73 ? -3.711 10.276 4.546 1.00 97.38 73 ARG A N 1
ATOM 558 C CA . ARG A 1 73 ? -4.119 11.310 5.514 1.00 97.38 73 ARG A CA 1
ATOM 559 C C . ARG A 1 73 ? -4.623 10.679 6.825 1.00 97.38 73 ARG A C 1
ATOM 561 O O . ARG A 1 73 ? -5.221 9.602 6.758 1.00 97.38 73 ARG A O 1
ATOM 568 N N . PRO A 1 74 ? -4.508 11.356 7.985 1.00 97.44 74 PRO A N 1
ATOM 569 C CA . PRO A 1 74 ? -4.914 10.802 9.283 1.00 97.44 74 PRO A CA 1
ATOM 570 C C . PRO A 1 74 ? -6.406 10.465 9.381 1.00 97.44 74 PRO A C 1
ATOM 572 O O . PRO A 1 74 ? -6.782 9.538 10.085 1.00 97.44 74 PRO A O 1
ATOM 575 N N . ALA A 1 75 ? -7.264 11.129 8.595 1.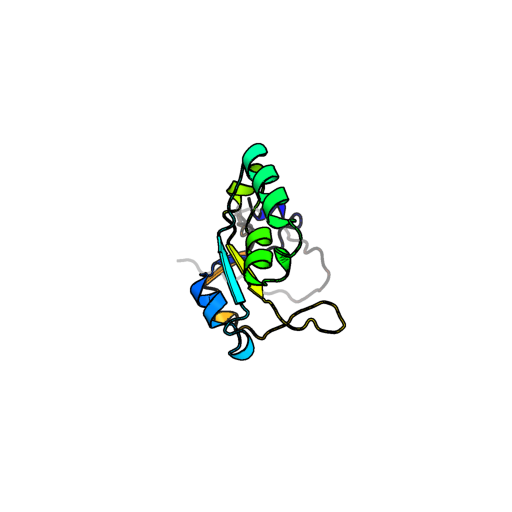00 95.06 75 ALA A N 1
ATOM 576 C CA . ALA A 1 75 ? -8.695 10.815 8.523 1.00 95.06 75 ALA A CA 1
ATOM 577 C C . ALA A 1 75 ? -8.994 9.337 8.179 1.00 95.06 75 ALA A C 1
ATOM 579 O O . ALA A 1 75 ? -10.063 8.837 8.520 1.00 95.06 75 ALA A O 1
ATOM 580 N N . PHE A 1 76 ? -8.051 8.627 7.548 1.00 94.12 76 PHE A N 1
ATOM 581 C CA . PHE A 1 76 ? -8.166 7.215 7.161 1.00 94.12 76 PHE A CA 1
ATOM 582 C C . PHE A 1 76 ? -7.466 6.249 8.129 1.00 94.12 76 PHE A C 1
ATOM 584 O O . PHE A 1 76 ? -7.434 5.047 7.882 1.00 94.12 76 PHE A O 1
ATOM 5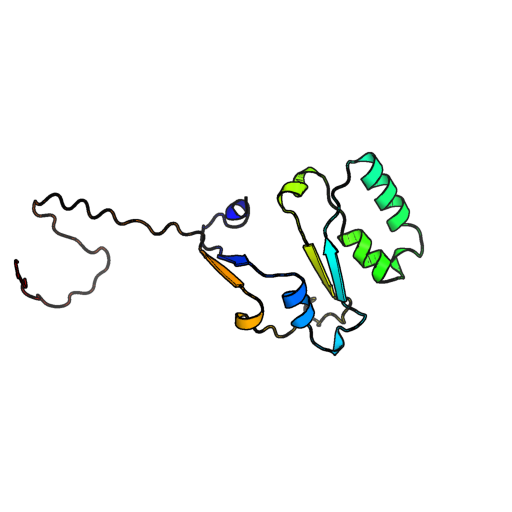91 N N . GLU A 1 77 ? -6.890 6.735 9.232 1.00 95.25 77 GLU A N 1
ATOM 592 C CA . GLU A 1 77 ? -6.125 5.906 10.177 1.00 95.25 77 GLU A CA 1
ATOM 593 C C . GLU A 1 77 ? -6.956 4.757 10.766 1.00 95.25 77 GLU A C 1
ATOM 595 O O . GLU A 1 77 ? -6.458 3.652 10.992 1.00 95.25 77 GLU A O 1
ATOM 600 N N . HIS A 1 78 ? -8.261 4.980 10.919 1.00 91.19 78 HIS A N 1
ATOM 601 C CA . HIS A 1 78 ? -9.217 3.986 11.397 1.00 91.19 78 HIS A CA 1
ATOM 602 C C . HIS A 1 78 ? -9.284 2.712 10.528 1.00 91.19 78 HIS A C 1
ATOM 604 O O . HIS A 1 78 ? -9.766 1.677 10.999 1.00 91.19 78 HIS A O 1
ATOM 610 N N . GLU A 1 79 ? -8.816 2.765 9.276 1.00 91.06 79 GLU A N 1
ATOM 611 C CA . GLU A 1 79 ? -8.756 1.614 8.370 1.00 91.06 79 GLU A CA 1
ATOM 612 C C . GLU A 1 79 ? -7.655 0.624 8.763 1.00 91.06 79 GLU A C 1
ATOM 614 O O . GLU A 1 79 ? -7.829 -0.577 8.556 1.00 91.06 79 GLU A O 1
ATOM 619 N N . ARG A 1 80 ? -6.558 1.106 9.374 1.00 92.56 80 ARG A N 1
ATOM 620 C CA . ARG A 1 80 ? -5.360 0.310 9.710 1.00 92.56 80 ARG A CA 1
ATOM 621 C C . ARG A 1 80 ? -4.899 -0.557 8.531 1.00 92.56 80 ARG A C 1
ATOM 623 O O . ARG A 1 80 ? -4.714 -1.766 8.658 1.00 92.56 80 ARG A O 1
ATOM 630 N N . GLU A 1 81 ? -4.767 0.076 7.372 1.00 93.81 81 GLU A N 1
ATOM 631 C CA . GLU A 1 81 ? -4.583 -0.598 6.091 1.00 93.81 81 GLU A CA 1
ATOM 632 C C . GLU A 1 81 ? -3.171 -1.181 5.932 1.00 93.81 81 GLU A C 1
ATOM 634 O O . GLU A 1 81 ? -2.159 -0.575 6.301 1.00 93.81 81 GLU A O 1
ATOM 639 N N . VAL A 1 82 ? -3.118 -2.365 5.327 1.00 93.62 82 VAL A N 1
ATOM 640 C CA . VAL A 1 82 ? -1.904 -3.008 4.820 1.00 93.62 82 VAL A CA 1
ATOM 641 C C . VAL A 1 82 ? -2.126 -3.258 3.335 1.00 93.62 82 VAL A C 1
ATOM 643 O O . VAL A 1 82 ? -3.177 -3.772 2.956 1.00 93.62 82 VAL A O 1
ATOM 646 N N . ARG A 1 83 ? -1.159 -2.881 2.498 1.00 93.44 83 ARG A N 1
ATOM 647 C CA . ARG A 1 83 ? -1.226 -3.065 1.045 1.00 93.44 83 ARG A CA 1
ATOM 648 C C . ARG A 1 83 ? -0.260 -4.146 0.609 1.00 93.44 83 ARG A C 1
ATOM 650 O O . ARG A 1 83 ? 0.892 -4.142 1.039 1.00 93.44 83 ARG A O 1
ATOM 657 N N . LEU A 1 84 ? -0.742 -5.009 -0.275 1.00 90.69 84 LEU A N 1
ATOM 658 C CA . LEU A 1 84 ? 0.072 -5.842 -1.143 1.00 90.69 84 LEU A CA 1
ATOM 659 C C . LEU A 1 84 ? 0.078 -5.183 -2.526 1.00 90.69 84 LEU A C 1
ATOM 661 O O . LEU A 1 84 ? -0.979 -4.944 -3.105 1.00 90.69 84 LEU A O 1
ATOM 665 N N . LEU A 1 85 ? 1.260 -4.835 -3.018 1.00 91.06 85 LEU A N 1
ATOM 666 C CA . LEU A 1 85 ? 1.475 -4.139 -4.280 1.00 91.06 85 LEU A CA 1
ATOM 667 C C . LEU A 1 85 ? 2.320 -5.033 -5.178 1.00 91.06 85 LEU A C 1
ATOM 669 O O . LEU A 1 85 ? 3.377 -5.496 -4.757 1.00 91.06 85 LEU A O 1
ATOM 673 N N . LEU A 1 86 ? 1.875 -5.255 -6.410 1.00 88.94 86 LEU A N 1
ATOM 674 C CA . LEU A 1 86 ? 2.578 -6.095 -7.370 1.00 88.94 86 LEU A CA 1
ATOM 675 C C . LEU A 1 86 ? 3.080 -5.245 -8.534 1.00 88.94 86 LEU A C 1
ATOM 677 O O . LEU A 1 86 ? 2.299 -4.589 -9.218 1.00 88.94 86 LEU A O 1
ATOM 681 N N . ASN A 1 87 ? 4.389 -5.274 -8.764 1.00 86.50 87 ASN A N 1
ATOM 682 C CA . ASN A 1 87 ? 5.026 -4.660 -9.920 1.00 86.50 87 ASN A CA 1
ATOM 683 C C . ASN A 1 87 ? 5.105 -5.679 -11.067 1.00 86.50 87 ASN A C 1
ATOM 685 O O . ASN A 1 87 ? 6.136 -6.321 -11.283 1.00 86.50 87 ASN A O 1
ATOM 689 N N . GLY A 1 88 ? 3.978 -5.888 -11.743 1.00 79.06 88 GLY A N 1
ATOM 690 C CA . GLY A 1 88 ? 3.824 -6.888 -12.798 1.00 79.06 88 GLY A CA 1
ATOM 691 C C . GLY A 1 88 ? 3.425 -6.285 -14.140 1.00 79.06 88 GLY A C 1
ATOM 692 O O . GLY A 1 88 ? 2.962 -5.148 -14.215 1.00 79.06 88 GLY A O 1
ATOM 693 N N . ALA A 1 89 ? 3.581 -7.079 -15.202 1.00 68.94 89 ALA A N 1
ATOM 694 C CA . ALA A 1 89 ? 2.987 -6.757 -16.490 1.00 68.94 89 ALA A CA 1
ATOM 695 C C . ALA A 1 89 ? 1.461 -6.754 -16.342 1.00 68.94 89 ALA A C 1
ATOM 697 O O . ALA A 1 89 ? 0.869 -7.684 -15.788 1.00 68.94 89 ALA A O 1
ATOM 698 N N . VAL A 1 90 ? 0.846 -5.676 -16.804 1.00 73.06 90 VAL A N 1
ATOM 699 C CA . VAL A 1 90 ? -0.601 -5.512 -16.784 1.00 73.06 90 VAL A CA 1
ATOM 700 C C . VAL A 1 90 ? -1.161 -6.177 -18.040 1.00 73.06 90 VAL A C 1
ATOM 702 O O . VAL A 1 90 ? -0.591 -6.028 -19.121 1.00 73.06 90 VAL A O 1
ATOM 705 N N . SER A 1 91 ? -2.249 -6.938 -17.908 1.00 74.12 91 SER A N 1
ATOM 706 C CA . SER A 1 91 ? -2.977 -7.456 -19.070 1.00 74.12 91 SER A CA 1
ATOM 707 C C . SER A 1 91 ? -3.565 -6.298 -19.897 1.00 74.12 91 SER A C 1
ATOM 709 O O . SER A 1 91 ? -3.636 -5.159 -19.434 1.00 74.12 91 SER A O 1
ATOM 711 N N . HIS A 1 92 ? -4.005 -6.579 -21.126 1.00 70.25 92 HIS A N 1
ATOM 712 C CA . HIS A 1 92 ? -4.588 -5.586 -22.041 1.00 70.25 92 HIS A CA 1
ATOM 713 C C . HIS A 1 92 ? -5.806 -4.854 -21.447 1.00 70.25 92 HIS A C 1
ATOM 715 O O . HIS A 1 92 ? -6.111 -3.736 -21.847 1.00 70.25 92 HIS A O 1
ATOM 721 N N . ASP A 1 93 ? -6.479 -5.463 -20.471 1.00 81.31 93 ASP A N 1
ATOM 722 C CA . ASP A 1 93 ? -7.618 -4.897 -19.747 1.00 81.31 93 ASP A CA 1
ATOM 723 C C . ASP A 1 93 ? -7.230 -4.075 -18.505 1.00 81.31 93 ASP A C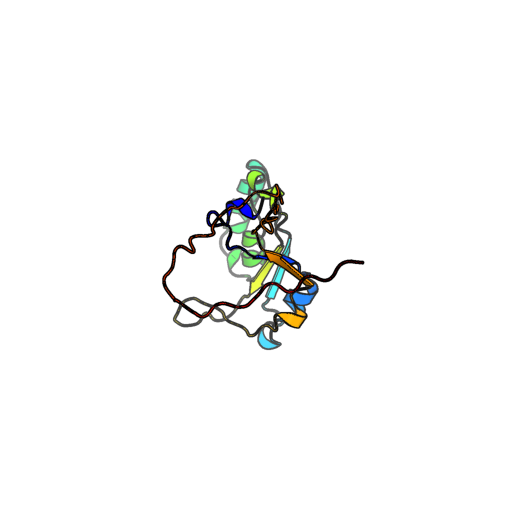 1
ATOM 725 O O . ASP A 1 93 ? -8.095 -3.694 -17.720 1.00 81.31 93 ASP A O 1
ATOM 729 N N . GLY A 1 94 ? -5.941 -3.796 -18.296 1.00 78.00 94 GLY A N 1
ATOM 730 C CA . GLY A 1 94 ? -5.492 -2.970 -17.175 1.00 78.00 94 GLY A CA 1
ATOM 731 C C . GLY A 1 94 ? -5.437 -3.711 -15.833 1.00 78.00 94 GLY A C 1
ATOM 732 O O . GLY A 1 94 ? -5.204 -3.083 -14.800 1.00 78.00 94 GLY A O 1
ATOM 733 N N . LEU A 1 95 ? -5.626 -5.036 -15.825 1.00 79.50 95 LEU A N 1
ATOM 734 C CA . LEU A 1 95 ? -5.696 -5.835 -14.604 1.00 79.50 95 LEU A CA 1
ATOM 735 C C . LEU A 1 95 ? -4.528 -6.817 -14.488 1.00 79.50 95 LEU A C 1
ATOM 737 O O . LEU A 1 95 ? -4.090 -7.434 -15.457 1.00 79.50 95 LEU A O 1
ATOM 741 N N . CYS A 1 96 ? -4.034 -6.987 -13.263 1.00 79.44 96 CYS A N 1
ATOM 742 C CA . CYS A 1 96 ? -3.089 -8.040 -12.913 1.00 79.44 96 CYS A CA 1
ATOM 743 C C . CYS A 1 96 ? -3.843 -9.103 -12.110 1.00 79.44 96 CYS A C 1
ATOM 745 O O . CYS A 1 96 ? -4.303 -8.829 -11.001 1.00 79.44 96 CYS A O 1
ATOM 747 N N . ARG A 1 97 ? -4.024 -10.292 -12.693 1.00 82.50 97 ARG A N 1
ATOM 748 C CA . ARG A 1 97 ? -4.718 -11.420 -12.058 1.00 82.50 97 ARG A CA 1
ATOM 749 C C . ARG A 1 97 ? -3.710 -12.495 -11.680 1.00 82.50 97 ARG A C 1
ATOM 751 O O . ARG A 1 97 ? -2.772 -12.752 -12.429 1.00 82.50 97 ARG A O 1
ATOM 758 N N . TYR A 1 98 ? -3.935 -13.124 -10.539 1.00 85.19 98 TYR A N 1
ATOM 759 C CA . TYR A 1 98 ? -3.226 -14.320 -10.111 1.00 85.19 98 TYR A CA 1
ATOM 760 C C . TYR A 1 98 ? -4.219 -15.247 -9.412 1.00 85.19 98 TYR A C 1
ATOM 762 O O . TYR A 1 98 ? -5.243 -14.788 -8.898 1.00 85.19 98 TYR A O 1
ATOM 770 N N . GLU A 1 99 ? -3.941 -16.545 -9.451 1.00 87.62 99 GLU A N 1
ATOM 771 C CA . GLU A 1 99 ? -4.766 -17.542 -8.778 1.00 87.62 99 GLU A CA 1
ATOM 772 C C . GLU A 1 99 ? -4.527 -17.492 -7.271 1.00 87.62 99 GLU A C 1
ATOM 774 O O . GLU A 1 99 ? -3.397 -17.334 -6.812 1.00 87.62 99 GLU A O 1
ATOM 779 N N . ILE A 1 100 ? -5.608 -17.610 -6.505 1.00 89.06 100 ILE A N 1
ATOM 780 C CA . ILE A 1 100 ? -5.578 -17.616 -5.048 1.00 89.06 100 ILE A CA 1
ATOM 781 C C . ILE A 1 100 ? -6.542 -18.689 -4.562 1.00 89.06 100 ILE A C 1
ATOM 783 O O . ILE A 1 100 ? -7.697 -18.705 -4.987 1.00 89.06 100 ILE A O 1
ATOM 787 N N . ASP A 1 101 ? -6.079 -19.577 -3.683 1.00 91.56 101 ASP A N 1
ATOM 788 C CA . ASP A 1 101 ? -6.968 -20.505 -2.988 1.00 91.56 101 ASP A CA 1
ATOM 789 C C . ASP A 1 101 ? -7.621 -19.775 -1.799 1.00 91.56 101 ASP A C 1
ATOM 791 O O . ASP A 1 101 ? -6.928 -19.397 -0.843 1.00 91.56 101 ASP A O 1
ATOM 795 N N . PRO A 1 102 ? -8.949 -19.543 -1.819 1.00 91.81 102 PRO A N 1
ATOM 796 C CA . PRO A 1 102 ? -9.629 -18.856 -0.730 1.00 91.81 102 PRO A CA 1
ATOM 797 C C . PRO A 1 102 ? -9.549 -19.614 0.600 1.00 91.81 102 PRO A C 1
ATOM 799 O O . PRO A 1 102 ? -9.584 -18.969 1.650 1.00 91.81 102 PRO A O 1
ATOM 802 N N . HIS A 1 103 ? -9.456 -20.947 0.571 1.00 92.50 103 HIS A N 1
ATOM 803 C CA . HIS A 1 103 ? -9.433 -21.784 1.771 1.00 92.50 103 HIS A CA 1
ATOM 804 C C . HIS A 1 103 ? -8.122 -21.647 2.548 1.00 92.50 103 HIS A C 1
ATOM 806 O O . HIS A 1 103 ? -8.133 -21.662 3.778 1.00 92.50 103 HIS A O 1
ATOM 812 N N . GLU A 1 104 ? -7.015 -21.422 1.844 1.00 93.31 104 GLU A N 1
ATOM 813 C CA . GLU A 1 104 ? -5.703 -21.206 2.457 1.00 93.31 104 GLU A CA 1
ATOM 814 C C . GLU A 1 104 ? -5.561 -19.778 3.004 1.00 93.31 104 GLU A C 1
ATOM 816 O O . GLU A 1 104 ? -5.024 -19.539 4.096 1.00 93.31 104 GLU A O 1
ATOM 821 N N . VAL A 1 105 ? -6.101 -18.799 2.272 1.00 93.38 105 VAL A N 1
ATOM 822 C CA . VAL A 1 105 ? -5.874 -17.377 2.555 1.00 93.38 105 VAL A CA 1
ATOM 823 C C . VAL A 1 105 ? -6.850 -16.803 3.580 1.00 93.38 105 VAL A C 1
ATOM 825 O O . VAL A 1 105 ? -6.458 -15.947 4.380 1.00 93.38 105 VAL A O 1
ATOM 828 N N . ILE A 1 106 ? -8.116 -17.224 3.583 1.00 94.31 106 ILE A N 1
ATOM 829 C CA . ILE A 1 106 ? -9.163 -16.610 4.410 1.00 94.31 106 ILE A CA 1
ATOM 830 C C . ILE A 1 106 ? -9.347 -17.397 5.710 1.00 94.31 106 ILE A C 1
ATOM 832 O O . ILE A 1 106 ? -9.834 -18.519 5.712 1.00 94.31 106 ILE A O 1
ATOM 836 N N . ASP A 1 107 ? -9.067 -16.759 6.848 1.00 93.19 107 ASP A N 1
ATOM 837 C CA . ASP A 1 107 ? -9.275 -17.356 8.175 1.00 93.19 107 ASP A CA 1
ATOM 838 C C . ASP A 1 107 ? -10.738 -17.286 8.629 1.00 93.19 107 ASP A C 1
ATOM 840 O O . ASP A 1 107 ? -11.226 -18.125 9.382 1.00 93.19 107 ASP A O 1
ATOM 844 N N . LEU A 1 108 ? -11.430 -16.201 8.269 1.00 90.88 108 LEU A N 1
ATOM 845 C CA . LEU A 1 108 ? -12.790 -15.950 8.733 1.00 90.88 108 LEU A CA 1
ATOM 846 C C . LEU A 1 108 ? -13.543 -15.057 7.761 1.00 90.88 108 LEU A C 1
ATOM 848 O O . LEU A 1 108 ? -13.108 -13.941 7.490 1.00 90.88 108 LEU A O 1
ATOM 852 N N . ALA A 1 109 ? -14.727 -15.491 7.346 1.00 88.31 109 ALA A N 1
ATOM 853 C CA . ALA A 1 109 ? -15.678 -14.686 6.594 1.00 88.31 109 ALA A CA 1
ATOM 854 C C . ALA A 1 109 ? -16.900 -14.361 7.467 1.00 88.31 109 ALA A C 1
ATOM 856 O O . ALA A 1 109 ? -17.469 -15.235 8.117 1.00 88.31 109 ALA A O 1
ATOM 857 N N . ARG A 1 110 ? -17.304 -13.089 7.516 1.00 86.06 110 ARG A N 1
ATOM 858 C CA . ARG A 1 110 ? -18.505 -12.625 8.229 1.00 86.06 110 ARG A CA 1
ATOM 859 C C . ARG A 1 110 ? -19.399 -11.849 7.282 1.00 86.06 110 ARG A C 1
ATOM 861 O O . ARG A 1 110 ? -18.962 -10.851 6.717 1.00 86.06 110 ARG A O 1
ATOM 868 N N . THR A 1 111 ? -20.654 -12.248 7.164 1.00 82.62 111 THR A N 1
ATOM 869 C CA . THR A 1 111 ? -21.646 -11.509 6.381 1.00 82.62 111 THR A CA 1
ATOM 870 C C . THR A 1 111 ? -22.100 -10.250 7.126 1.00 82.62 111 THR A C 1
ATOM 872 O O . THR A 1 111 ? -22.088 -10.178 8.361 1.00 82.62 111 THR A O 1
ATOM 875 N N . SER A 1 112 ? -22.489 -9.207 6.390 1.00 68.88 112 SER A N 1
ATOM 876 C CA . SER A 1 112 ? -23.064 -7.989 6.988 1.00 68.88 112 SER A CA 1
ATOM 877 C C . SER A 1 112 ? -24.458 -8.206 7.543 1.00 68.88 112 SER A C 1
ATOM 879 O O . SER A 1 112 ? -24.852 -7.440 8.436 1.00 68.88 112 SER A O 1
ATOM 881 N N . SER A 1 113 ? -25.177 -9.211 7.032 1.00 67.19 113 SER A N 1
ATOM 882 C CA . SER A 1 113 ? -26.506 -9.582 7.489 1.00 67.19 113 SER A CA 1
ATOM 883 C C . SER A 1 113 ? -26.441 -9.942 8.970 1.00 67.19 113 SER A C 1
ATOM 885 O O . SER A 1 113 ? -25.756 -10.869 9.397 1.00 67.19 113 SER A O 1
ATOM 887 N N . ARG A 1 114 ? -27.159 -9.173 9.797 1.00 55.94 114 ARG A N 1
ATOM 888 C CA . ARG A 1 114 ? -27.581 -9.719 11.085 1.00 55.94 114 ARG A CA 1
ATOM 889 C C . ARG A 1 114 ? -28.421 -10.948 10.734 1.00 55.94 114 ARG A C 1
ATOM 891 O O . ARG A 1 114 ? -29.292 -10.787 9.875 1.00 55.94 114 ARG A O 1
ATOM 898 N N . PRO A 1 115 ? -28.218 -12.127 11.351 1.00 46.84 115 PRO A N 1
ATOM 899 C CA . PRO A 1 115 ? -29.282 -13.111 11.335 1.00 46.84 115 PRO A CA 1
ATOM 900 C C . PRO A 1 115 ? -30.506 -12.362 11.844 1.00 46.84 115 PRO A C 1
ATOM 902 O O . PRO A 1 115 ? -30.487 -11.780 12.935 1.00 46.84 115 PRO A O 1
ATOM 905 N N . ILE A 1 116 ? -31.520 -12.246 10.992 1.00 45.72 116 ILE A N 1
ATOM 906 C CA . ILE A 1 116 ? -32.824 -11.804 11.437 1.00 45.72 116 ILE A CA 1
ATOM 907 C C . ILE A 1 116 ? -33.186 -12.914 12.411 1.00 45.72 116 ILE A C 1
ATOM 909 O O . ILE A 1 116 ? -33.504 -14.025 11.995 1.00 45.72 116 ILE A O 1
ATOM 913 N N . HIS A 1 117 ? -33.007 -12.675 13.710 1.00 42.25 117 HIS A N 1
ATOM 914 C CA . HIS A 1 117 ? -33.693 -13.479 14.695 1.00 42.25 117 HIS A CA 1
ATOM 915 C C . HIS A 1 117 ? -35.153 -13.232 14.358 1.00 42.25 117 HIS A C 1
ATOM 917 O O . HIS A 1 117 ? -35.719 -12.195 14.708 1.00 42.25 117 HIS A O 1
ATOM 923 N N . MET A 1 118 ? -35.724 -14.147 13.582 1.00 38.44 118 MET A N 1
ATOM 924 C CA . MET A 1 118 ? -37.149 -14.321 13.494 1.00 38.44 118 MET A CA 1
ATOM 925 C C . MET A 1 118 ? -37.517 -14.683 14.926 1.00 38.44 118 MET A C 1
ATOM 927 O O . MET A 1 118 ? -37.430 -15.836 15.340 1.00 38.44 118 MET A O 1
ATOM 931 N N . ARG A 1 119 ? -37.773 -13.659 15.750 1.00 34.47 119 ARG A N 1
ATOM 932 C CA . ARG A 1 119 ? -38.457 -13.853 17.013 1.00 34.47 119 ARG A CA 1
ATOM 933 C C . ARG A 1 119 ? -39.803 -14.381 16.573 1.00 34.47 119 ARG A C 1
ATOM 935 O O . ARG A 1 119 ? -40.680 -13.618 16.185 1.00 34.47 119 ARG A O 1
ATOM 942 N N . CYS A 1 120 ? -39.922 -15.700 16.565 1.00 36.25 120 CYS A N 1
ATOM 943 C CA . CYS A 1 120 ? -41.205 -16.345 16.619 1.00 36.25 120 CYS A CA 1
ATOM 944 C C . CYS A 1 120 ? -41.744 -15.965 17.996 1.00 36.25 120 CYS A C 1
ATOM 946 O O . CYS A 1 120 ? -41.515 -16.654 18.987 1.00 36.25 120 CYS A O 1
ATOM 948 N N . THR A 1 121 ? -42.369 -14.792 18.093 1.00 44.06 121 THR A N 1
ATOM 949 C CA . THR A 1 121 ? -43.284 -14.507 19.185 1.00 44.06 121 THR A CA 1
ATOM 950 C C . THR A 1 121 ? -44.435 -15.465 18.959 1.00 44.06 121 THR A C 1
ATOM 952 O O . THR A 1 121 ? -45.378 -15.168 18.232 1.00 44.06 121 THR A O 1
ATOM 955 N N . ALA A 1 122 ? -44.299 -16.673 19.499 1.00 43.62 122 ALA A N 1
ATOM 956 C CA . ALA A 1 122 ? -45.400 -17.594 19.641 1.00 43.62 122 ALA A CA 1
ATOM 957 C C . ALA A 1 122 ? -46.351 -16.997 20.684 1.00 43.62 122 ALA A C 1
ATOM 959 O O . ALA A 1 122 ? -46.406 -17.433 21.828 1.00 43.62 122 ALA A O 1
ATOM 960 N N . THR A 1 123 ? -47.097 -15.965 20.300 1.00 42.94 123 THR A N 1
ATOM 961 C CA . THR A 1 123 ? -48.412 -15.748 20.876 1.00 42.94 123 THR A CA 1
ATOM 962 C C . THR A 1 123 ? -49.327 -16.744 20.188 1.00 42.94 123 THR A C 1
ATOM 964 O O . THR A 1 123 ? -49.730 -16.597 19.035 1.00 42.94 123 THR A O 1
ATOM 967 N N . CYS A 1 124 ? -49.563 -17.836 20.912 1.00 46.97 124 CYS A N 1
ATOM 968 C CA . CYS A 1 124 ? -50.653 -18.762 20.679 1.00 46.97 124 CYS A CA 1
ATOM 969 C C . CYS A 1 124 ? -51.922 -17.963 20.347 1.00 46.97 124 CYS A C 1
ATOM 971 O O . CYS A 1 124 ? -52.365 -17.142 21.147 1.00 46.97 124 CYS A O 1
ATOM 973 N N . GLY A 1 125 ? -52.457 -18.155 19.141 1.00 47.16 125 GLY A N 1
ATOM 974 C CA . GLY A 1 125 ? -53.627 -17.410 18.686 1.00 47.16 125 GLY A CA 1
ATOM 975 C C . GLY A 1 125 ? -53.685 -17.215 17.178 1.00 47.16 125 GLY A C 1
ATOM 976 O O . GLY A 1 125 ? -53.699 -16.089 16.708 1.00 47.16 125 GLY A O 1
ATOM 977 N N . ARG A 1 126 ? -53.728 -18.322 16.425 1.00 47.66 126 ARG A N 1
ATOM 978 C CA . ARG A 1 126 ? -54.350 -18.409 15.089 1.00 47.66 126 ARG A CA 1
ATOM 979 C C . ARG A 1 126 ? -53.987 -17.265 14.117 1.00 47.66 126 ARG A C 1
ATOM 981 O O . ARG A 1 126 ? -54.821 -16.421 13.815 1.00 47.66 126 ARG A O 1
ATOM 988 N N . CYS A 1 127 ? -52.778 -17.283 13.554 1.00 34.41 127 CYS A N 1
ATOM 989 C CA . CYS A 1 127 ? -52.410 -16.381 12.459 1.00 34.41 127 CYS A CA 1
ATOM 990 C C . CYS A 1 127 ? -52.210 -17.176 11.161 1.00 34.41 127 CYS A C 1
ATOM 992 O O . CYS A 1 127 ? -51.286 -17.979 11.036 1.00 34.41 127 CYS A O 1
ATOM 994 N N . SER A 1 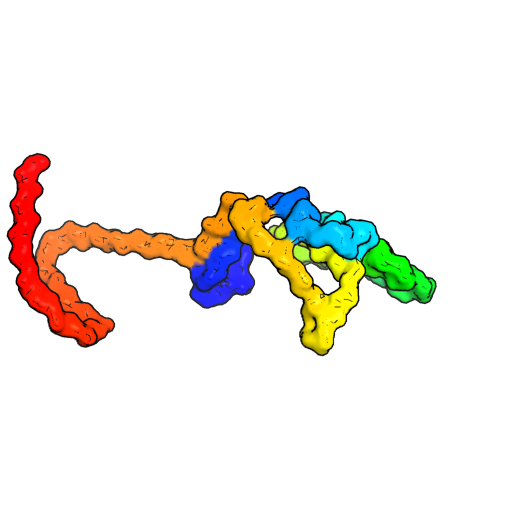128 ? -53.119 -16.990 10.204 1.00 39.59 128 SER A N 1
ATOM 995 C CA . SER A 1 128 ? -53.019 -17.548 8.858 1.00 39.59 128 SER A CA 1
ATOM 996 C C . SER A 1 128 ? -51.850 -16.898 8.115 1.00 39.59 128 SER A C 1
ATOM 998 O O . SER A 1 128 ? -51.922 -15.719 7.765 1.00 39.59 128 SER A O 1
ATOM 1000 N N . MET A 1 129 ? -50.789 -17.655 7.833 1.00 37.03 129 MET A N 1
ATOM 1001 C CA . MET A 1 129 ? -49.761 -17.221 6.888 1.00 37.03 129 MET A CA 1
ATOM 1002 C C . MET A 1 129 ? -50.358 -17.171 5.477 1.00 37.03 129 MET A C 1
ATOM 1004 O O . MET A 1 129 ? -50.642 -18.205 4.877 1.00 37.03 129 MET A O 1
ATOM 1008 N N . ARG A 1 130 ? -50.526 -15.966 4.922 1.00 32.62 130 ARG A N 1
ATOM 1009 C CA . ARG A 1 130 ? -50.516 -15.784 3.466 1.00 32.62 130 ARG A CA 1
ATOM 1010 C C . ARG A 1 130 ? -49.061 -15.653 3.037 1.00 32.62 130 ARG A C 1
ATOM 1012 O O . ARG A 1 130 ? -48.435 -14.624 3.270 1.00 32.62 130 ARG A O 1
ATOM 1019 N N . CYS A 1 131 ? -48.532 -16.706 2.425 1.00 34.16 131 CYS A N 1
ATOM 1020 C CA . CYS A 1 131 ? -47.291 -16.637 1.665 1.00 34.16 131 CYS A CA 1
ATOM 1021 C C . CYS A 1 131 ? -47.523 -15.732 0.449 1.00 34.16 131 CYS A C 1
ATOM 1023 O O . CYS A 1 131 ? -48.314 -16.059 -0.435 1.00 34.16 131 CYS A O 1
ATOM 1025 N N . ALA A 1 132 ? -46.850 -14.585 0.412 1.00 39.12 132 ALA A N 1
ATOM 1026 C CA . ALA A 1 132 ? -46.771 -13.744 -0.774 1.00 39.12 132 ALA A CA 1
ATOM 1027 C C . ALA A 1 132 ? -45.718 -14.316 -1.731 1.00 39.12 132 ALA A C 1
ATOM 1029 O O . ALA A 1 132 ? -44.625 -13.778 -1.828 1.00 39.12 132 ALA A O 1
ATOM 1030 N N . THR A 1 133 ? -46.049 -15.435 -2.373 1.00 38.53 133 THR A N 1
ATOM 1031 C CA . THR A 1 133 ? -45.609 -15.842 -3.718 1.00 38.53 133 THR A CA 1
ATOM 1032 C C . THR A 1 133 ? -46.271 -17.180 -4.029 1.00 38.53 133 THR A C 1
ATOM 1034 O O . THR A 1 133 ? -46.225 -18.124 -3.242 1.00 38.53 133 THR A O 1
ATOM 1037 N N . GLY A 1 134 ? -46.988 -17.226 -5.150 1.00 42.38 134 GLY A N 1
ATOM 1038 C CA . GLY A 1 134 ? -47.809 -18.363 -5.535 1.00 42.38 134 GLY A CA 1
ATOM 1039 C C . GLY A 1 134 ? -46.990 -19.624 -5.794 1.00 42.38 134 GLY A C 1
ATOM 1040 O O . GLY A 1 134 ? -46.179 -19.659 -6.708 1.00 42.38 134 GLY A O 1
ATOM 1041 N N . ALA A 1 135 ? -47.275 -20.668 -5.022 1.00 32.00 135 ALA A N 1
ATOM 1042 C CA . ALA A 1 135 ? -47.228 -22.062 -5.448 1.00 32.00 135 ALA A CA 1
ATOM 1043 C C . ALA A 1 135 ? -48.042 -22.882 -4.437 1.00 32.00 135 ALA A C 1
ATOM 1045 O O . ALA A 1 135 ? -47.664 -23.035 -3.277 1.00 32.00 135 ALA A O 1
ATOM 1046 N N . ALA A 1 136 ? -49.208 -23.364 -4.859 1.00 39.69 136 ALA A N 1
ATOM 1047 C CA . ALA A 1 136 ? -50.035 -24.249 -4.054 1.00 39.69 136 ALA A CA 1
ATOM 1048 C C . ALA A 1 136 ? -49.376 -25.633 -3.970 1.00 39.69 136 ALA A C 1
ATOM 1050 O O . ALA A 1 136 ? -49.165 -26.278 -4.994 1.00 39.69 136 ALA A O 1
ATOM 1051 N N . SER A 1 137 ? -49.091 -26.122 -2.762 1.00 34.12 137 SER A N 1
ATOM 1052 C CA . SER A 1 137 ? -48.670 -27.509 -2.558 1.00 34.12 137 SER A CA 1
ATOM 1053 C C . SER A 1 137 ? -49.119 -28.035 -1.193 1.00 34.12 137 SER A C 1
ATOM 1055 O O . SER A 1 137 ? -48.562 -27.690 -0.159 1.00 34.12 137 SER A O 1
ATOM 1057 N N . ARG A 1 138 ? -50.183 -28.844 -1.272 1.00 37.19 138 ARG A N 1
ATOM 1058 C CA . ARG A 1 138 ? -50.673 -29.946 -0.418 1.00 37.19 138 ARG A CA 1
ATOM 1059 C C . ARG A 1 138 ? -50.554 -29.846 1.115 1.00 37.19 138 ARG A C 1
ATOM 1061 O O . ARG A 1 138 ? -49.492 -29.743 1.709 1.00 37.19 138 ARG A O 1
ATOM 1068 N N . ARG A 1 139 ? -51.730 -30.019 1.733 1.00 41.75 139 ARG A N 1
ATOM 1069 C CA . ARG A 1 139 ? -52.003 -30.175 3.168 1.00 41.75 139 ARG A CA 1
ATOM 1070 C C . ARG A 1 139 ? -51.125 -31.280 3.771 1.00 41.75 139 ARG A C 1
ATOM 1072 O O . ARG A 1 139 ? -51.206 -32.420 3.325 1.00 41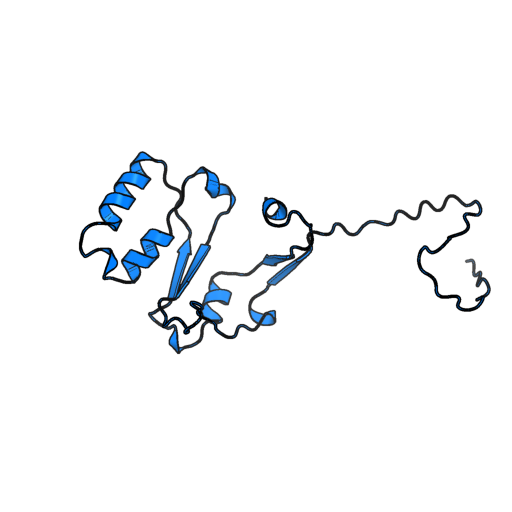.75 139 ARG A O 1
ATOM 1079 N N . GLY A 1 140 ? -50.359 -30.941 4.803 1.00 36.72 140 GLY A N 1
ATOM 1080 C CA . GLY A 1 140 ? -49.714 -31.885 5.713 1.00 36.72 140 GLY A CA 1
ATOM 1081 C C . GLY A 1 140 ? -50.260 -31.673 7.122 1.00 36.72 140 GLY A C 1
ATOM 1082 O O . GLY A 1 140 ? -50.315 -30.543 7.605 1.00 36.72 140 GLY A O 1
ATOM 1083 N N . THR A 1 141 ? -50.746 -32.746 7.735 1.00 37.22 141 THR A N 1
ATOM 1084 C CA . THR A 1 141 ? -51.428 -32.760 9.031 1.00 37.22 141 THR A CA 1
ATOM 1085 C C . THR A 1 141 ? -50.446 -32.579 10.190 1.00 37.22 141 THR A C 1
ATOM 1087 O O . THR A 1 141 ? -49.307 -33.035 10.147 1.00 37.22 141 THR A O 1
ATOM 1090 N N . CYS A 1 142 ? -50.933 -31.912 11.233 1.00 32.69 142 CYS A N 1
ATOM 1091 C CA . CYS A 1 142 ? -50.262 -31.631 12.497 1.00 32.69 142 CYS A CA 1
ATOM 1092 C C . CYS A 1 142 ? -49.727 -32.919 13.157 1.00 32.69 142 CYS A C 1
ATOM 1094 O O . CYS A 1 142 ? -50.518 -33.806 13.471 1.00 32.69 142 CYS A O 1
ATOM 1096 N N . CYS A 1 143 ? -48.419 -33.010 13.409 1.00 31.14 143 CYS A N 1
ATOM 1097 C CA . CYS A 1 143 ? -47.866 -33.986 14.350 1.00 31.14 143 CYS A CA 1
ATOM 1098 C C . CYS A 1 143 ? -47.619 -33.289 15.689 1.00 31.14 143 CYS A C 1
ATOM 1100 O O . CYS A 1 143 ? -46.643 -32.567 15.876 1.00 31.14 143 CYS A O 1
ATOM 1102 N N . THR A 1 144 ? -48.548 -33.503 16.613 1.00 39.47 144 THR A N 1
ATOM 1103 C CA . THR A 1 144 ? -48.337 -33.371 18.051 1.00 39.47 144 THR A CA 1
ATOM 1104 C C . THR A 1 144 ? -47.435 -34.495 18.539 1.00 39.47 144 THR A C 1
ATOM 1106 O O . THR A 1 144 ? -47.767 -35.657 18.322 1.00 39.47 144 THR A O 1
ATOM 1109 N N . THR A 1 145 ? -46.409 -34.166 19.320 1.00 32.12 145 THR A N 1
ATOM 1110 C CA . THR A 1 145 ? -46.021 -35.041 20.433 1.00 32.12 145 THR A CA 1
ATOM 1111 C C . THR A 1 145 ? -45.442 -34.213 21.566 1.00 32.12 145 THR A C 1
ATOM 1113 O O . THR A 1 145 ? -44.394 -33.588 21.446 1.00 32.12 145 THR A O 1
ATOM 1116 N N . SER A 1 146 ? -46.195 -34.204 22.658 1.00 34.38 146 SER A N 1
ATOM 1117 C CA . SER A 1 146 ? -45.783 -33.857 24.008 1.00 34.38 146 SER A CA 1
ATOM 1118 C C . SER A 1 146 ? -44.936 -34.979 24.613 1.00 34.38 146 SER A C 1
ATOM 1120 O O . SER A 1 146 ? -45.383 -36.129 24.593 1.00 34.38 146 SER A O 1
ATOM 1122 N N . ARG A 1 147 ? -43.808 -34.644 25.236 1.00 35.25 147 ARG A N 1
ATOM 1123 C CA . ARG A 1 147 ? -43.517 -34.875 26.663 1.00 35.25 147 ARG A CA 1
ATOM 1124 C C . ARG A 1 147 ? -42.171 -34.263 27.019 1.00 35.25 147 ARG A C 1
ATOM 1126 O O . ARG A 1 147 ? -41.245 -34.389 26.193 1.00 35.25 147 ARG A O 1
#